Protein AF-A0A318Y2E3-F1 (afdb_monomer_lite)

Foldseek 3Di:
DDDPVLVVLLVVLQVLCCVQPVDHCVVVDPVQQPDFCCDPVNVDDPVSLVSSQVCLCVVLVFHQDPVLVVVVLSGGNVSSSVSSSVRSVVVVVVVD

Organism: NCBI:txid1121337

pLDDT: mean 94.41, std 8.91, range [44.66, 98.44]

Secondary structure (DSSP, 8-state):
---HHHHHHHHHHHHHHHHHHS--HHHH-GGGTTS-TTSTTT---HHHHHHHHHHHHHHHT-PPPHHHHHTTGGGSHHHHHHHHHHHHHHHHHHT-

Radius of gyration: 13.02 Å; chains: 1; bounding box: 29×34×37 Å

Structure (mmCIF, N/CA/C/O backbone):
data_AF-A0A318Y2E3-F1
#
_entry.id   AF-A0A318Y2E3-F1
#
loop_
_atom_site.group_PDB
_atom_site.id
_atom_site.type_symbol
_atom_site.label_atom_id
_atom_site.label_alt_id
_atom_site.label_comp_id
_atom_site.label_asym_id
_atom_site.label_entity_id
_atom_site.label_seq_id
_atom_site.pdbx_PDB_ins_code
_atom_site.Cartn_x
_atom_site.Cartn_y
_atom_site.Cartn_z
_atom_site.occupancy
_atom_site.B_iso_or_equiv
_atom_site.auth_seq_id
_atom_site.auth_comp_id
_atom_site.auth_asym_id
_atom_site.auth_atom_id
_atom_site.pdbx_PDB_model_num
ATOM 1 N N . MET A 1 1 ? -4.204 21.204 1.775 1.00 48.84 1 MET A N 1
ATOM 2 C CA . MET A 1 1 ? -3.196 21.106 2.845 1.00 48.84 1 MET A CA 1
ATOM 3 C C . MET A 1 1 ? -3.326 19.691 3.364 1.00 48.84 1 MET A C 1
ATOM 5 O O . MET A 1 1 ? -4.390 19.376 3.880 1.00 48.84 1 MET A O 1
ATOM 9 N N . GLU A 1 2 ? -2.360 18.824 3.065 1.00 66.50 2 GLU A N 1
ATOM 10 C CA . GLU A 1 2 ? -2.353 17.457 3.605 1.00 66.50 2 GLU A CA 1
ATOM 11 C C . GLU A 1 2 ? -2.310 17.532 5.136 1.00 66.50 2 GLU A C 1
ATOM 13 O O . GLU A 1 2 ? -1.592 18.361 5.701 1.00 66.50 2 GLU A O 1
ATOM 18 N N . ASP A 1 3 ? -3.150 16.740 5.802 1.00 87.88 3 ASP A N 1
ATOM 19 C CA . ASP A 1 3 ? -3.202 16.684 7.262 1.00 87.88 3 ASP A CA 1
ATOM 20 C C . ASP A 1 3 ? -2.110 15.734 7.797 1.00 87.88 3 ASP A C 1
ATOM 22 O O . ASP A 1 3 ? -1.624 14.849 7.090 1.00 87.88 3 ASP A O 1
ATOM 26 N N . LEU A 1 4 ? -1.681 15.905 9.052 1.00 91.94 4 LEU A N 1
ATOM 27 C CA . LEU A 1 4 ? -0.601 15.090 9.637 1.00 91.94 4 LEU A CA 1
ATOM 28 C C . LEU A 1 4 ? -0.893 13.579 9.603 1.00 91.94 4 LEU A C 1
ATOM 30 O O . LEU A 1 4 ? 0.043 12.782 9.607 1.00 91.94 4 LEU A O 1
ATOM 34 N N . LEU A 1 5 ? -2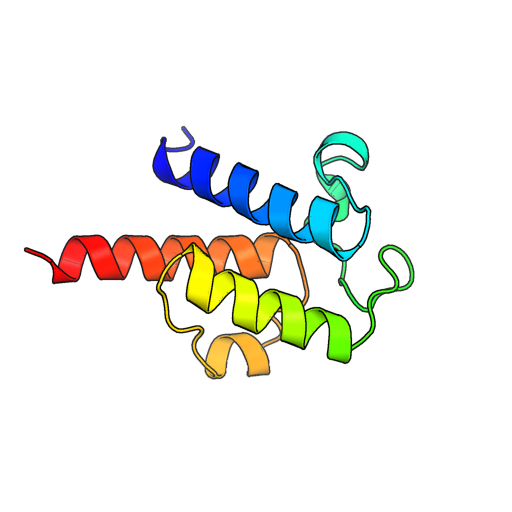.170 13.191 9.585 1.00 93.38 5 LEU A N 1
ATOM 35 C CA . LEU A 1 5 ? -2.591 11.798 9.493 1.00 93.38 5 LEU A CA 1
ATOM 36 C C . LEU A 1 5 ? -2.306 11.240 8.091 1.00 93.38 5 LEU A C 1
ATOM 38 O O . LEU A 1 5 ? -1.701 10.177 7.982 1.00 93.38 5 LEU A O 1
ATOM 42 N N . SER A 1 6 ? -2.666 11.973 7.033 1.00 95.44 6 SER A N 1
ATOM 43 C CA . SER A 1 6 ? -2.374 11.588 5.646 1.00 95.44 6 SER A CA 1
ATOM 44 C C . SER A 1 6 ? -0.878 11.394 5.390 1.00 95.44 6 SER A C 1
ATOM 46 O O . SER A 1 6 ? -0.498 10.391 4.790 1.00 95.44 6 SER A O 1
ATOM 48 N N . ILE A 1 7 ? -0.025 12.276 5.922 1.00 96.19 7 ILE A N 1
ATOM 49 C CA . ILE A 1 7 ? 1.435 12.165 5.770 1.00 96.19 7 ILE A CA 1
ATOM 50 C C . ILE A 1 7 ? 1.946 10.867 6.410 1.00 96.19 7 ILE A C 1
ATOM 52 O O . ILE A 1 7 ? 2.645 10.097 5.757 1.00 96.19 7 ILE A O 1
ATOM 56 N N . ARG A 1 8 ? 1.540 10.573 7.654 1.00 96.44 8 ARG A N 1
ATOM 57 C CA . ARG A 1 8 ? 1.963 9.347 8.357 1.00 96.44 8 ARG A CA 1
ATOM 58 C C . ARG A 1 8 ? 1.487 8.079 7.657 1.00 96.44 8 ARG A C 1
ATOM 60 O O . ARG A 1 8 ? 2.273 7.158 7.478 1.00 96.44 8 ARG A O 1
ATOM 67 N N . ILE A 1 9 ? 0.222 8.041 7.229 1.00 97.69 9 ILE A N 1
ATOM 68 C CA . ILE A 1 9 ? -0.332 6.881 6.515 1.00 97.69 9 ILE A CA 1
ATOM 69 C C . ILE A 1 9 ? 0.448 6.626 5.226 1.00 97.69 9 ILE A C 1
ATOM 71 O O . ILE A 1 9 ? 0.785 5.481 4.936 1.00 97.69 9 ILE A O 1
ATOM 75 N N . LYS A 1 10 ? 0.755 7.682 4.465 1.00 97.62 10 LYS A N 1
ATOM 76 C CA . LYS A 1 10 ? 1.548 7.573 3.240 1.00 97.62 10 LYS A CA 1
ATOM 77 C C . LYS A 1 10 ? 2.942 7.019 3.539 1.00 97.62 10 LYS A C 1
ATOM 79 O O . LYS A 1 10 ? 3.342 6.049 2.906 1.00 97.62 10 LYS A O 1
ATOM 84 N N . GLU A 1 11 ? 3.652 7.576 4.519 1.00 97.06 11 GLU A N 1
ATOM 85 C CA . GLU A 1 11 ? 4.988 7.104 4.912 1.00 97.06 11 GLU A CA 1
ATOM 86 C C . GLU A 1 11 ? 4.989 5.637 5.363 1.00 97.06 11 GLU A C 1
ATOM 88 O O . GLU A 1 11 ? 5.847 4.862 4.941 1.00 97.06 11 GLU A O 1
ATOM 93 N N . ASP A 1 12 ? 4.031 5.236 6.196 1.00 97.88 12 ASP A N 1
ATOM 94 C CA . ASP A 1 12 ? 3.953 3.866 6.704 1.00 97.88 12 ASP A CA 1
ATOM 95 C C . ASP A 1 12 ? 3.538 2.874 5.610 1.00 97.88 12 ASP A C 1
ATOM 97 O O . ASP A 1 12 ? 4.098 1.781 5.527 1.00 97.88 12 ASP A O 1
ATOM 101 N N . LEU A 1 13 ? 2.649 3.272 4.694 1.00 98.31 13 LEU A N 1
ATOM 102 C CA . LEU A 1 13 ? 2.316 2.452 3.533 1.00 98.31 13 LEU A CA 1
ATOM 103 C C . LEU A 1 13 ? 3.534 2.261 2.620 1.00 98.31 13 LEU A C 1
ATOM 105 O O . LEU A 1 13 ? 3.799 1.139 2.192 1.00 98.31 13 LEU A O 1
ATOM 109 N N . ILE A 1 14 ? 4.319 3.314 2.367 1.00 98.19 14 ILE A N 1
ATOM 110 C CA . ILE A 1 14 ? 5.567 3.204 1.593 1.00 98.19 14 ILE A CA 1
ATOM 111 C C . ILE A 1 14 ? 6.530 2.214 2.255 1.00 98.19 14 ILE A C 1
ATOM 113 O O . ILE A 1 14 ? 7.113 1.383 1.559 1.00 98.19 14 ILE A O 1
ATOM 117 N N . LYS A 1 15 ? 6.655 2.228 3.590 1.00 98.12 15 LYS A N 1
ATOM 118 C CA . LYS A 1 15 ? 7.494 1.257 4.313 1.00 98.12 15 LYS A CA 1
ATOM 119 C C . LYS A 1 15 ? 7.033 -0.184 4.102 1.00 98.12 15 LYS A C 1
ATOM 121 O O . LYS A 1 15 ? 7.890 -1.051 3.967 1.00 98.12 15 LYS A O 1
ATOM 126 N N . ILE A 1 16 ? 5.725 -0.458 4.046 1.00 98.25 16 ILE A N 1
ATOM 127 C CA . ILE A 1 16 ? 5.214 -1.809 3.744 1.00 98.25 16 ILE A CA 1
ATOM 128 C C . ILE A 1 16 ? 5.726 -2.265 2.373 1.00 98.25 16 ILE A C 1
ATOM 130 O O . ILE A 1 16 ? 6.281 -3.358 2.257 1.00 98.25 16 ILE A O 1
ATOM 134 N N . PHE A 1 17 ? 5.591 -1.419 1.347 1.00 98.25 17 PHE A N 1
ATOM 135 C CA . PHE A 1 17 ? 6.050 -1.748 -0.005 1.00 98.25 17 PHE A CA 1
ATOM 136 C C . PHE A 1 17 ? 7.570 -1.924 -0.089 1.00 98.25 17 PHE A C 1
ATOM 138 O O . PHE A 1 17 ? 8.034 -2.899 -0.685 1.00 98.25 17 PHE A O 1
ATOM 145 N N . ASN A 1 18 ? 8.332 -1.041 0.556 1.00 97.44 18 ASN A N 1
ATOM 146 C CA . ASN A 1 18 ? 9.789 -1.108 0.580 1.00 97.44 18 ASN A CA 1
ATOM 147 C C . ASN A 1 18 ? 10.258 -2.394 1.291 1.00 97.44 18 ASN A C 1
ATOM 149 O O . ASN A 1 18 ? 10.931 -3.229 0.694 1.00 97.44 18 ASN A O 1
ATOM 153 N N . ASN A 1 19 ? 9.778 -2.647 2.512 1.00 97.00 19 ASN A N 1
ATOM 154 C CA . ASN A 1 19 ? 10.201 -3.798 3.315 1.00 97.00 19 ASN A CA 1
ATOM 155 C C . ASN A 1 19 ? 9.835 -5.157 2.695 1.00 97.00 19 ASN A C 1
ATOM 157 O O . ASN A 1 19 ? 10.554 -6.138 2.891 1.00 97.00 19 ASN A O 1
ATOM 161 N N . ARG A 1 20 ? 8.688 -5.252 2.011 1.00 96.56 20 ARG A N 1
ATOM 162 C CA . ARG A 1 20 ? 8.192 -6.517 1.445 1.00 96.56 20 ARG A CA 1
ATOM 163 C C . ARG A 1 20 ? 8.734 -6.800 0.049 1.00 96.56 20 ARG A C 1
ATOM 165 O O . ARG A 1 20 ? 8.951 -7.967 -0.277 1.00 96.56 20 ARG A O 1
ATOM 172 N N . PHE A 1 21 ? 8.883 -5.763 -0.772 1.00 96.81 21 PHE A N 1
ATOM 173 C CA . PHE A 1 21 ? 9.057 -5.917 -2.218 1.00 96.81 21 PHE A CA 1
ATOM 174 C C . PHE A 1 21 ? 10.212 -5.101 -2.796 1.00 96.81 21 PHE A C 1
ATOM 176 O O . PHE A 1 21 ? 10.402 -5.159 -4.008 1.00 96.81 21 PHE A O 1
ATOM 183 N N . ASP A 1 22 ? 10.967 -4.370 -1.967 1.00 96.88 22 ASP A N 1
ATOM 184 C CA . ASP A 1 22 ? 12.043 -3.473 -2.411 1.00 96.88 22 ASP A CA 1
ATOM 185 C C . ASP A 1 22 ? 11.523 -2.388 -3.379 1.00 96.88 22 ASP A C 1
ATOM 187 O O . ASP A 1 22 ? 12.150 -2.035 -4.375 1.00 96.88 22 ASP A O 1
ATOM 191 N N . ILE A 1 23 ? 10.303 -1.895 -3.113 1.00 97.12 23 ILE A N 1
ATOM 192 C CA . ILE A 1 23 ? 9.642 -0.837 -3.887 1.00 97.12 23 ILE A CA 1
ATOM 193 C C . ILE A 1 23 ? 9.562 0.430 -3.036 1.00 97.12 23 ILE A C 1
ATOM 195 O O . ILE A 1 23 ? 8.767 0.498 -2.097 1.00 97.12 23 ILE A O 1
ATOM 199 N N . ASP A 1 24 ? 10.326 1.458 -3.407 1.00 96.00 24 ASP A N 1
ATOM 200 C CA . ASP A 1 24 ? 10.214 2.793 -2.818 1.00 96.00 24 ASP A CA 1
ATOM 201 C C . ASP A 1 24 ? 9.478 3.761 -3.757 1.00 96.00 24 ASP A C 1
ATOM 203 O O . ASP A 1 24 ? 9.989 4.211 -4.784 1.00 96.00 24 ASP A O 1
ATOM 207 N N . PHE A 1 25 ? 8.249 4.114 -3.386 1.00 95.38 25 PHE A N 1
ATOM 208 C CA . PHE A 1 25 ? 7.425 5.054 -4.146 1.00 95.38 25 PHE A CA 1
ATOM 209 C C . PHE A 1 25 ? 7.959 6.496 -4.125 1.00 95.38 25 PHE A C 1
ATOM 211 O O . PHE A 1 25 ? 7.602 7.275 -5.011 1.00 95.38 25 PHE A O 1
ATOM 218 N N . ASN A 1 26 ? 8.818 6.869 -3.170 1.00 94.50 26 ASN A N 1
ATOM 219 C CA . ASN A 1 26 ? 9.486 8.173 -3.191 1.00 94.50 26 ASN A CA 1
ATOM 220 C C . ASN A 1 26 ? 10.555 8.238 -4.289 1.00 94.50 26 ASN A C 1
ATOM 222 O O . ASN A 1 26 ? 10.758 9.299 -4.874 1.00 94.50 26 ASN A O 1
ATOM 226 N N . GLU A 1 27 ? 11.210 7.113 -4.592 1.00 95.88 27 GLU A N 1
ATOM 227 C CA . GLU A 1 27 ? 12.204 7.027 -5.667 1.00 95.88 27 GLU A CA 1
ATOM 228 C C . GLU A 1 27 ? 11.551 6.885 -7.047 1.00 95.88 27 GLU A C 1
ATOM 230 O O . GLU A 1 27 ? 12.014 7.480 -8.020 1.00 95.88 27 GLU A O 1
ATOM 235 N N . LEU A 1 28 ? 10.455 6.123 -7.136 1.00 94.38 28 LEU A N 1
ATOM 236 C CA . LEU A 1 28 ? 9.713 5.929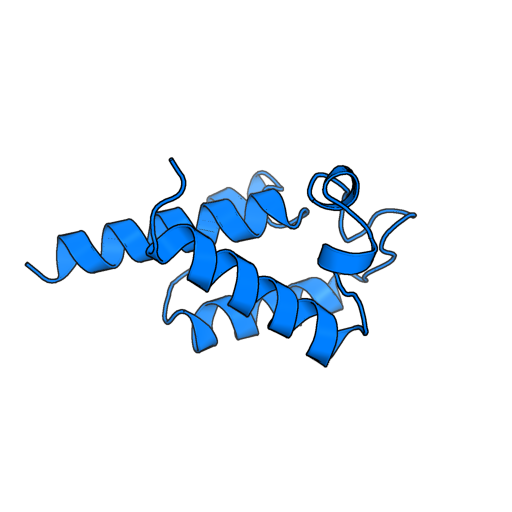 -8.385 1.00 94.38 28 LEU A CA 1
ATOM 237 C C . LEU A 1 28 ? 8.993 7.200 -8.865 1.00 94.38 28 LEU A C 1
ATOM 239 O O . LEU A 1 28 ? 8.870 7.420 -10.072 1.00 94.38 28 LEU A O 1
ATOM 243 N N . GLY A 1 29 ? 8.517 8.023 -7.929 1.00 94.69 29 GLY A N 1
ATOM 244 C CA . GLY A 1 29 ? 7.753 9.236 -8.204 1.00 94.69 29 GLY A CA 1
ATOM 245 C C . GLY A 1 29 ? 6.236 9.023 -8.263 1.00 94.69 29 GLY A C 1
ATOM 246 O O . GLY A 1 29 ? 5.727 7.906 -8.382 1.00 94.69 29 GLY A O 1
ATOM 247 N N . GLU A 1 30 ? 5.498 10.133 -8.185 1.00 93.50 30 GLU A N 1
ATOM 248 C CA . GLU A 1 30 ? 4.034 10.153 -8.018 1.00 93.50 30 GLU A CA 1
ATOM 249 C C . GLU A 1 30 ? 3.265 9.483 -9.170 1.00 93.50 30 GLU A C 1
ATOM 251 O O . GLU A 1 30 ? 2.196 8.915 -8.956 1.00 93.50 30 GLU A O 1
ATOM 256 N N . ASP A 1 31 ? 3.837 9.434 -10.377 1.00 95.69 31 ASP A N 1
ATOM 257 C CA . ASP A 1 31 ? 3.236 8.754 -11.532 1.00 95.69 31 ASP A CA 1
ATOM 258 C C . ASP A 1 31 ? 2.974 7.258 -11.290 1.00 95.69 31 ASP A C 1
ATOM 260 O O . ASP A 1 31 ? 2.127 6.660 -11.963 1.00 95.69 31 ASP A O 1
ATOM 264 N N . TYR A 1 32 ? 3.690 6.637 -10.345 1.00 97.56 32 TYR A N 1
ATOM 265 C CA . TYR A 1 32 ? 3.516 5.229 -9.991 1.00 97.56 32 TYR A CA 1
ATOM 266 C C . TYR A 1 32 ? 2.353 4.976 -9.036 1.00 97.56 32 TYR A C 1
ATOM 268 O O . TYR A 1 32 ? 1.897 3.838 -8.925 1.00 97.56 32 TYR A O 1
ATOM 276 N N . TYR A 1 33 ? 1.826 6.011 -8.386 1.00 97.44 33 TYR A N 1
ATOM 277 C CA . TYR A 1 33 ? 0.853 5.841 -7.310 1.00 97.44 33 TYR A CA 1
ATOM 278 C C . TYR A 1 33 ? -0.496 5.325 -7.829 1.00 97.44 33 TYR A C 1
ATOM 280 O O . TYR A 1 33 ? -1.156 4.493 -7.199 1.00 97.44 33 TYR A O 1
ATOM 288 N N . SER A 1 34 ? -0.847 5.747 -9.043 1.00 97.44 34 SER A N 1
ATOM 289 C CA . SER A 1 34 ? -2.048 5.324 -9.764 1.00 97.44 34 SER A CA 1
ATOM 290 C C . SER A 1 34 ? -1.834 4.087 -10.646 1.00 97.44 34 SER A C 1
ATOM 292 O O . SER A 1 34 ? -2.779 3.607 -11.280 1.00 97.44 34 SER A O 1
ATOM 294 N N . LYS A 1 35 ? -0.608 3.545 -10.723 1.00 98.00 35 LYS A N 1
ATOM 295 C CA . LYS A 1 35 ? -0.325 2.350 -11.531 1.00 98.00 35 LYS A CA 1
ATOM 296 C C . LYS A 1 35 ? -0.897 1.112 -10.865 1.00 98.00 35 LYS A C 1
ATOM 298 O O . LYS A 1 35 ? -0.900 0.970 -9.645 1.00 98.00 35 LYS A O 1
ATOM 303 N N . ASN A 1 36 ? -1.348 0.187 -11.707 1.00 97.94 36 ASN A N 1
ATOM 304 C CA . ASN A 1 36 ? -1.818 -1.101 -11.236 1.00 97.94 36 ASN A CA 1
ATOM 305 C C . ASN A 1 36 ? -0.635 -1.891 -10.653 1.00 97.94 36 ASN A C 1
ATOM 307 O O . ASN A 1 36 ? 0.352 -2.129 -11.351 1.00 97.94 36 ASN A O 1
ATOM 311 N N . LEU A 1 37 ? -0.753 -2.315 -9.396 1.00 98.19 37 LEU A N 1
ATOM 312 C CA . LEU A 1 37 ? 0.236 -3.118 -8.676 1.00 98.19 37 LEU A CA 1
ATOM 313 C C . LEU A 1 37 ? 0.524 -4.446 -9.393 1.00 98.19 37 LEU A C 1
ATOM 315 O O . LEU A 1 37 ? 1.670 -4.881 -9.457 1.00 98.19 37 LEU A O 1
ATOM 319 N N . LEU A 1 38 ? -0.507 -5.050 -9.994 1.00 97.38 38 LEU A N 1
ATOM 320 C CA . LEU A 1 38 ? -0.415 -6.265 -10.815 1.00 97.38 38 LEU A CA 1
ATOM 321 C C . LEU A 1 38 ? -0.012 -5.973 -12.271 1.00 97.38 38 LEU A C 1
ATOM 323 O O . LEU A 1 38 ? 0.062 -6.879 -13.104 1.00 97.38 38 LEU A O 1
ATOM 327 N N . GLY A 1 39 ? 0.180 -4.696 -12.604 1.00 96.75 39 GLY A N 1
ATOM 328 C CA . GLY A 1 39 ? 0.557 -4.222 -13.926 1.00 96.75 39 GLY A CA 1
ATOM 329 C C . GLY A 1 39 ? 2.014 -4.523 -14.268 1.00 96.75 39 GLY A C 1
ATOM 330 O O . GLY A 1 39 ? 2.818 -4.944 -13.440 1.00 96.75 39 GLY A O 1
ATOM 331 N N . LYS A 1 40 ? 2.378 -4.270 -15.524 1.00 96.19 40 LYS A N 1
ATOM 332 C CA . LYS A 1 40 ? 3.729 -4.523 -16.054 1.00 96.19 40 LYS A CA 1
ATOM 333 C C . LYS A 1 40 ? 4.810 -3.640 -15.419 1.00 96.19 40 LYS A C 1
ATOM 335 O O . LYS A 1 40 ? 5.988 -3.960 -15.549 1.00 96.19 40 LYS A O 1
ATOM 340 N N . GLU A 1 41 ? 4.415 -2.524 -14.815 1.00 96.25 41 GLU A N 1
ATOM 341 C CA . GLU A 1 41 ? 5.296 -1.551 -14.181 1.00 96.25 41 GLU A CA 1
ATOM 342 C C . GLU A 1 41 ? 5.771 -2.047 -12.811 1.00 96.25 41 GLU A C 1
ATOM 344 O O . GLU A 1 41 ? 6.974 -2.084 -12.572 1.00 96.25 41 GLU A O 1
ATOM 349 N N . LEU A 1 42 ? 4.840 -2.479 -11.952 1.00 96.81 42 LEU A N 1
ATOM 350 C CA . LEU A 1 42 ? 5.121 -2.884 -10.568 1.00 96.81 42 LEU A CA 1
ATOM 351 C C . LEU A 1 42 ? 5.250 -4.405 -10.393 1.00 96.81 42 LEU A C 1
ATOM 353 O O . LEU A 1 42 ? 5.929 -4.858 -9.479 1.00 96.81 42 LEU A O 1
ATOM 357 N N . LYS A 1 43 ? 4.661 -5.193 -11.304 1.00 96.56 43 LYS A N 1
ATOM 358 C CA . LYS A 1 43 ? 4.832 -6.652 -11.440 1.00 96.56 43 LYS A CA 1
ATOM 359 C C . LYS A 1 43 ? 4.592 -7.458 -10.159 1.00 96.56 43 LYS A C 1
ATOM 361 O O . LYS A 1 43 ? 5.132 -8.558 -10.030 1.00 96.56 43 LYS A O 1
ATOM 366 N N . LEU A 1 44 ? 3.772 -6.952 -9.242 1.00 98.00 44 LEU A N 1
ATOM 367 C CA . LEU A 1 44 ? 3.353 -7.726 -8.083 1.00 98.00 44 LEU A CA 1
ATOM 368 C C . LEU A 1 44 ? 2.393 -8.832 -8.522 1.00 98.00 44 LEU A C 1
ATOM 370 O O . LEU A 1 44 ? 1.621 -8.695 -9.473 1.00 98.00 44 LEU A O 1
ATOM 374 N N . TYR A 1 45 ? 2.429 -9.952 -7.817 1.00 97.19 45 TYR A N 1
ATOM 375 C CA . TYR A 1 45 ? 1.487 -11.043 -8.004 1.00 97.19 45 TYR A CA 1
ATOM 376 C C . TYR A 1 45 ? 0.271 -10.857 -7.096 1.00 97.19 45 TYR A C 1
ATOM 378 O O . TYR A 1 45 ? 0.330 -10.207 -6.056 1.00 97.19 45 TYR A O 1
ATOM 386 N N . ALA A 1 46 ? -0.843 -11.517 -7.420 1.00 95.88 46 ALA A N 1
ATOM 387 C CA . ALA A 1 46 ? -2.046 -11.471 -6.581 1.00 95.88 46 ALA A CA 1
ATOM 388 C C . ALA A 1 46 ? -1.787 -11.899 -5.119 1.00 95.88 46 ALA A C 1
ATOM 390 O O . ALA A 1 46 ? -2.420 -11.389 -4.201 1.00 95.88 46 ALA A O 1
ATOM 391 N N . ARG A 1 47 ? -0.825 -12.806 -4.886 1.00 97.44 47 ARG A N 1
ATOM 392 C CA . ARG A 1 47 ? -0.392 -13.200 -3.535 1.00 97.44 47 ARG A CA 1
ATOM 393 C C . ARG A 1 47 ? 0.295 -12.057 -2.781 1.00 97.44 47 ARG A C 1
ATOM 395 O O . ARG A 1 47 ? 0.145 -11.977 -1.569 1.00 97.44 47 ARG A O 1
ATOM 402 N N . ASP A 1 48 ? 1.005 -11.176 -3.474 1.00 97.81 48 ASP A N 1
ATOM 403 C CA . ASP A 1 48 ? 1.688 -10.036 -2.857 1.00 97.81 48 ASP A CA 1
ATOM 404 C C . ASP A 1 48 ? 0.669 -9.023 -2.325 1.00 97.81 48 ASP A C 1
ATOM 406 O O . ASP A 1 48 ? 0.802 -8.537 -1.204 1.00 97.81 48 ASP A O 1
ATOM 410 N N . LEU A 1 49 ? -0.435 -8.823 -3.054 1.00 96.69 49 LEU A N 1
ATOM 411 C CA . LEU A 1 49 ? -1.578 -8.040 -2.574 1.00 96.69 49 LEU A CA 1
ATOM 412 C C . LEU A 1 49 ? -2.205 -8.635 -1.306 1.00 96.69 49 LEU A C 1
ATOM 414 O O . LEU A 1 49 ? -2.679 -7.873 -0.470 1.00 96.69 49 LEU A O 1
ATOM 418 N N . LEU A 1 50 ? -2.183 -9.961 -1.113 1.00 97.56 50 LEU A N 1
ATOM 419 C CA . LEU A 1 50 ? -2.647 -10.563 0.144 1.00 97.56 50 LEU A CA 1
ATOM 420 C C . LEU A 1 50 ? -1.737 -10.196 1.321 1.00 97.56 50 LEU A C 1
ATOM 422 O O . LEU A 1 50 ? -2.244 -9.942 2.409 1.00 97.56 50 LEU A O 1
ATOM 426 N N . TYR A 1 51 ? -0.418 -10.135 1.122 1.00 98.00 51 TYR A N 1
ATOM 427 C CA . TYR A 1 51 ? 0.486 -9.661 2.174 1.00 98.00 51 TYR A CA 1
ATOM 428 C C . TYR A 1 51 ? 0.220 -8.194 2.508 1.00 98.00 51 TYR A C 1
ATOM 430 O O . TYR A 1 51 ? 0.040 -7.880 3.680 1.00 98.00 51 TYR A O 1
ATOM 438 N N . ILE A 1 52 ? 0.077 -7.335 1.492 1.00 98.12 52 ILE A N 1
ATOM 439 C CA . ILE A 1 52 ? -0.267 -5.918 1.691 1.00 98.12 52 ILE A CA 1
ATOM 440 C C . ILE A 1 52 ? -1.604 -5.780 2.430 1.00 98.12 52 ILE A C 1
ATOM 442 O O . ILE A 1 52 ? -1.733 -4.950 3.323 1.00 98.12 52 ILE A O 1
ATOM 446 N N . TYR A 1 53 ? -2.594 -6.610 2.096 1.00 98.25 53 TYR A N 1
ATOM 447 C CA . TYR A 1 53 ? -3.894 -6.635 2.764 1.00 98.25 53 TYR A CA 1
ATOM 448 C C . TYR A 1 53 ? -3.766 -6.928 4.263 1.00 98.25 53 TYR A C 1
ATOM 450 O O . TYR A 1 53 ? -4.322 -6.197 5.082 1.00 98.25 53 TYR A O 1
ATOM 458 N N . PHE A 1 54 ? -3.019 -7.970 4.639 1.00 98.00 54 PHE A N 1
ATOM 459 C CA . PHE A 1 54 ? -2.826 -8.307 6.050 1.00 98.00 54 PHE A CA 1
ATOM 460 C C . PHE A 1 54 ? -1.967 -7.278 6.788 1.00 98.00 54 PHE A C 1
ATOM 462 O O . PHE A 1 54 ? -2.313 -6.925 7.913 1.00 98.00 54 PHE A O 1
ATOM 469 N N . ASP A 1 55 ? -0.907 -6.763 6.167 1.00 98.06 55 ASP A N 1
ATOM 470 C CA . ASP A 1 55 ? -0.061 -5.726 6.768 1.00 98.06 55 ASP A CA 1
ATOM 471 C C . ASP A 1 55 ? -0.853 -4.447 7.014 1.00 98.06 55 ASP A C 1
ATOM 473 O O . ASP A 1 55 ? -0.857 -3.935 8.126 1.00 98.06 55 ASP A O 1
ATOM 477 N N . ALA A 1 56 ? -1.629 -3.986 6.031 1.00 97.50 56 ALA A N 1
ATOM 478 C CA . ALA A 1 56 ? -2.455 -2.798 6.190 1.00 97.50 56 ALA A CA 1
ATOM 479 C C . ALA A 1 56 ? -3.508 -2.963 7.304 1.00 97.50 56 ALA A C 1
ATOM 481 O O . ALA A 1 56 ? -3.723 -2.048 8.097 1.00 97.50 56 ALA A O 1
ATOM 482 N N . MET A 1 57 ? -4.158 -4.127 7.415 1.00 97.25 57 MET A N 1
ATOM 483 C CA . MET A 1 57 ? -5.094 -4.362 8.521 1.00 97.25 57 MET A CA 1
ATOM 484 C C . MET A 1 57 ? -4.398 -4.358 9.885 1.00 97.25 57 MET A C 1
ATOM 486 O O . MET A 1 57 ? -4.952 -3.813 10.837 1.00 97.25 57 MET A O 1
ATOM 490 N N . ASN A 1 58 ? -3.205 -4.950 9.987 1.00 97.06 58 ASN A N 1
ATOM 491 C CA . ASN A 1 58 ? -2.478 -5.075 11.249 1.00 97.06 58 ASN A CA 1
ATOM 492 C C . ASN A 1 58 ? -1.837 -3.750 11.680 1.00 97.06 58 ASN A C 1
ATOM 494 O O . ASN A 1 58 ? -2.061 -3.304 12.805 1.00 97.06 58 ASN A O 1
ATOM 498 N N . ASP A 1 59 ? -1.092 -3.105 10.783 1.00 97.00 59 ASP A N 1
ATOM 499 C CA . ASP A 1 59 ? -0.281 -1.922 11.082 1.00 97.00 59 ASP A CA 1
ATOM 500 C C . ASP A 1 59 ? -1.158 -0.694 11.355 1.00 97.00 59 ASP A C 1
ATOM 502 O O . ASP A 1 59 ? -0.878 0.088 12.264 1.00 97.00 59 ASP A O 1
ATOM 506 N N . PHE A 1 60 ? -2.279 -0.559 10.635 1.00 96.31 60 PHE A N 1
ATOM 507 C CA . PHE A 1 60 ? -3.240 0.528 10.851 1.00 96.31 60 PHE A CA 1
ATOM 508 C C . PHE A 1 60 ? -4.391 0.134 11.792 1.00 96.31 60 PHE A C 1
ATOM 510 O O . PHE A 1 60 ? -5.155 0.993 12.244 1.00 96.31 60 PHE A O 1
ATOM 517 N N . ASN A 1 61 ? -4.508 -1.150 12.153 1.00 96.62 61 ASN A N 1
ATOM 518 C CA . ASN A 1 61 ? -5.584 -1.687 12.989 1.00 96.62 61 ASN A CA 1
ATOM 519 C C . ASN A 1 61 ? -6.973 -1.279 12.445 1.00 96.62 61 ASN A C 1
ATOM 521 O O . ASN A 1 61 ? -7.765 -0.613 13.125 1.00 96.62 61 ASN A O 1
ATOM 525 N N . ILE A 1 62 ? -7.218 -1.631 11.181 1.00 95.94 62 ILE A N 1
ATOM 526 C CA . ILE A 1 62 ? -8.441 -1.341 10.417 1.00 95.94 62 ILE A CA 1
ATOM 527 C C . ILE A 1 62 ? -9.001 -2.614 9.774 1.00 95.94 62 ILE A C 1
ATOM 529 O O . ILE A 1 62 ? -8.303 -3.614 9.622 1.00 95.94 62 ILE A O 1
ATOM 533 N N . SER A 1 63 ? -10.249 -2.546 9.315 1.00 95.88 63 SER A N 1
ATOM 534 C CA . SER A 1 63 ? -10.816 -3.508 8.366 1.00 95.88 63 SER A CA 1
ATOM 535 C C . SER A 1 63 ? -10.805 -2.930 6.955 1.00 95.88 63 SER A C 1
ATOM 537 O O . SER A 1 63 ? -11.159 -1.769 6.768 1.00 95.88 63 SER A O 1
ATOM 539 N N . ILE A 1 64 ? -10.474 -3.734 5.948 1.00 96.62 64 ILE A N 1
ATOM 540 C CA . ILE A 1 64 ? -10.612 -3.333 4.543 1.00 96.62 64 ILE A CA 1
ATOM 541 C C . ILE A 1 64 ? -11.982 -3.811 4.030 1.00 96.62 64 ILE A C 1
ATOM 543 O O . ILE A 1 64 ? -12.233 -5.018 4.045 1.00 96.62 64 ILE A O 1
ATOM 547 N N . PRO A 1 65 ? -12.877 -2.911 3.576 1.00 96.69 65 PRO A N 1
ATOM 548 C CA . PRO A 1 65 ? -14.189 -3.313 3.073 1.00 96.69 65 PRO A CA 1
ATOM 549 C C . PRO A 1 65 ? -14.084 -4.166 1.805 1.00 96.69 65 PRO A C 1
ATOM 551 O O . PRO A 1 65 ? -13.336 -3.845 0.875 1.00 96.69 65 PRO A O 1
ATOM 554 N N . GLN A 1 66 ? -14.873 -5.241 1.738 1.00 96.31 66 GLN A N 1
ATOM 555 C CA . GLN A 1 66 ? -14.879 -6.154 0.591 1.00 96.31 66 GLN A CA 1
ATOM 556 C C . GLN A 1 66 ? -15.288 -5.431 -0.701 1.00 96.31 66 GLN A C 1
ATOM 558 O O . GLN A 1 66 ? -14.784 -5.743 -1.780 1.00 96.31 66 GLN A O 1
ATOM 563 N N . GLU A 1 67 ? -16.172 -4.441 -0.603 1.00 96.81 67 GLU A N 1
ATOM 564 C CA . GLU A 1 67 ? -16.664 -3.665 -1.736 1.00 96.81 67 GLU A CA 1
ATOM 565 C C . GLU A 1 67 ? -15.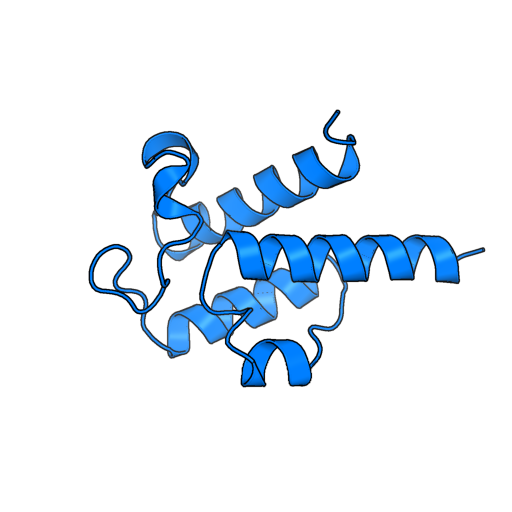535 -2.904 -2.434 1.00 96.81 67 GLU A C 1
ATOM 567 O O . GLU A 1 67 ? -15.519 -2.834 -3.663 1.00 96.81 67 GLU A O 1
ATOM 572 N N . ASP A 1 68 ? -14.559 -2.373 -1.690 1.00 96.81 68 ASP A N 1
ATOM 573 C CA . ASP A 1 68 ? -13.429 -1.666 -2.296 1.00 96.81 68 ASP A CA 1
ATOM 574 C C . ASP A 1 68 ? -12.468 -2.623 -3.016 1.00 96.81 68 ASP A C 1
ATOM 576 O O . ASP A 1 68 ? -11.877 -2.252 -4.032 1.00 96.81 68 ASP A O 1
ATOM 580 N N . ILE A 1 69 ? -12.364 -3.872 -2.552 1.00 95.31 69 ILE A N 1
ATOM 581 C CA . ILE A 1 69 ? -11.611 -4.926 -3.246 1.00 95.31 69 ILE A CA 1
ATOM 582 C C . ILE A 1 69 ? -12.315 -5.292 -4.556 1.00 95.31 69 ILE A C 1
ATOM 584 O O . ILE A 1 69 ? -11.686 -5.293 -5.613 1.00 95.31 69 ILE A O 1
ATOM 588 N N . VAL A 1 70 ? -13.628 -5.548 -4.510 1.00 95.75 70 VAL A N 1
ATOM 589 C CA . VAL A 1 70 ? -14.433 -5.914 -5.693 1.00 95.75 70 VAL A CA 1
ATOM 590 C C . VAL A 1 70 ? -14.435 -4.798 -6.740 1.00 95.75 70 VAL A C 1
ATOM 592 O O . VAL A 1 70 ? -14.388 -5.074 -7.936 1.00 95.75 70 VAL A O 1
ATOM 595 N N . GLN A 1 71 ? -14.440 -3.537 -6.308 1.00 95.56 71 GLN A N 1
ATOM 596 C CA . GLN A 1 71 ? -14.350 -2.372 -7.194 1.00 95.56 71 GLN A CA 1
ATOM 597 C C . GLN A 1 71 ? -12.934 -2.123 -7.740 1.00 95.56 71 GLN A C 1
ATOM 599 O O . GLN A 1 71 ? -12.736 -1.182 -8.505 1.00 95.56 71 GLN A O 1
ATOM 604 N N . GLY A 1 72 ? -11.942 -2.932 -7.354 1.00 94.12 72 GLY A N 1
ATOM 605 C CA . GLY A 1 72 ? -10.564 -2.811 -7.823 1.00 94.12 72 GLY A CA 1
ATOM 606 C C . GLY A 1 72 ? -9.782 -1.653 -7.199 1.00 94.12 72 GLY A C 1
ATOM 607 O O . GLY A 1 72 ? -8.679 -1.363 -7.655 1.00 94.12 72 GLY A O 1
ATOM 608 N N . LYS A 1 73 ? -10.291 -1.000 -6.147 1.00 96.50 73 LYS A N 1
ATOM 609 C CA . LYS A 1 73 ? -9.571 0.093 -5.467 1.00 96.50 73 LYS A CA 1
ATOM 610 C C . LYS A 1 73 ? -8.319 -0.406 -4.752 1.00 96.50 73 LYS A C 1
ATOM 612 O O . LYS A 1 73 ? -7.346 0.321 -4.653 1.00 96.50 73 LYS A O 1
ATOM 617 N N . PHE A 1 74 ? -8.288 -1.671 -4.341 1.00 97.75 74 PHE A N 1
ATOM 618 C CA . PHE A 1 74 ? -7.101 -2.292 -3.741 1.00 97.75 74 PHE A CA 1
ATOM 619 C C . PHE A 1 74 ? -6.022 -2.701 -4.775 1.00 97.75 74 PHE A C 1
ATOM 621 O O . PHE A 1 74 ? -5.238 -3.613 -4.535 1.00 97.75 74 PHE A O 1
ATOM 628 N N . SER A 1 75 ? -6.002 -2.092 -5.967 1.00 97.50 75 SER A N 1
ATOM 629 C CA . SER A 1 75 ? -5.063 -2.448 -7.046 1.00 97.50 75 SER A CA 1
ATOM 630 C C . SER A 1 75 ? -4.017 -1.379 -7.356 1.00 97.50 75 SER A C 1
ATOM 632 O O . SER A 1 75 ? -3.191 -1.604 -8.235 1.00 97.50 75 SER A O 1
A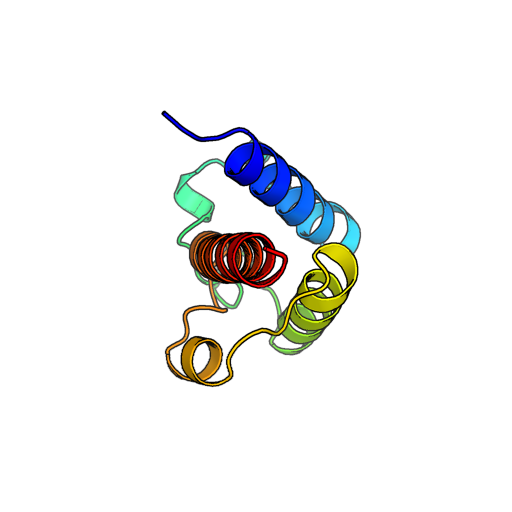TOM 634 N N . THR A 1 76 ? -4.023 -0.248 -6.650 1.00 98.38 76 THR A N 1
ATOM 635 C CA . THR A 1 76 ? -3.050 0.846 -6.800 1.00 98.38 76 THR A CA 1
ATOM 636 C C . THR A 1 76 ? -2.602 1.334 -5.425 1.00 98.38 76 THR A C 1
ATOM 638 O O . THR A 1 76 ? -3.296 1.104 -4.433 1.00 98.38 76 THR A O 1
ATOM 641 N N . PHE A 1 77 ? -1.459 2.018 -5.350 1.00 98.38 77 PHE A N 1
ATOM 642 C CA . PHE A 1 77 ? -1.007 2.627 -4.097 1.00 98.38 77 PHE A CA 1
ATOM 643 C C . PHE A 1 77 ? -2.025 3.660 -3.592 1.00 98.38 77 PHE A C 1
ATOM 645 O O . PHE A 1 77 ? -2.459 3.567 -2.446 1.00 98.38 77 PHE A O 1
ATOM 652 N N . ASP A 1 78 ? -2.483 4.567 -4.465 1.00 98.06 78 ASP A N 1
ATOM 653 C CA . ASP A 1 78 ? -3.480 5.591 -4.113 1.00 98.06 78 ASP A CA 1
ATOM 654 C C . ASP A 1 78 ? -4.776 4.978 -3.589 1.00 98.06 78 ASP A C 1
ATOM 656 O O . ASP A 1 78 ? -5.350 5.439 -2.606 1.00 98.06 78 ASP A O 1
ATOM 660 N N . GLY A 1 79 ? -5.246 3.905 -4.222 1.00 98.31 79 GLY A N 1
ATOM 661 C CA . GLY A 1 79 ? -6.486 3.269 -3.811 1.00 98.31 79 GLY A CA 1
ATOM 662 C C . GLY A 1 79 ? -6.371 2.607 -2.436 1.00 98.31 79 GLY A C 1
ATOM 663 O O . GLY A 1 79 ? -7.299 2.706 -1.633 1.00 98.31 79 GLY A O 1
ATOM 664 N N . ILE A 1 80 ? -5.223 1.999 -2.122 1.00 98.44 80 ILE A N 1
ATOM 665 C CA . ILE A 1 80 ? -4.947 1.442 -0.790 1.00 98.44 80 ILE A CA 1
ATOM 666 C C . ILE A 1 80 ? -4.825 2.564 0.247 1.00 98.44 80 ILE A C 1
ATOM 668 O O . ILE A 1 80 ? -5.437 2.478 1.313 1.00 98.44 80 ILE A O 1
ATOM 672 N N . PHE A 1 81 ? -4.099 3.633 -0.082 1.00 98.38 81 PHE A N 1
ATOM 673 C CA . PHE A 1 81 ? -3.962 4.820 0.756 1.00 98.38 81 PHE A CA 1
ATOM 674 C C . PHE A 1 81 ? -5.328 5.419 1.127 1.00 98.38 81 PHE A C 1
ATOM 676 O O . PHE A 1 81 ? -5.615 5.610 2.310 1.00 98.38 81 PHE A O 1
ATOM 683 N N . GLU A 1 82 ? -6.208 5.633 0.147 1.00 98.00 82 GLU A N 1
ATOM 684 C CA . GLU A 1 82 ? -7.550 6.186 0.368 1.00 98.00 82 GLU A CA 1
ATOM 685 C C . GLU A 1 82 ? -8.431 5.269 1.228 1.00 98.00 82 GLU A C 1
ATOM 687 O O . GLU A 1 82 ? -9.181 5.739 2.092 1.00 98.00 82 GLU A O 1
ATOM 692 N N . ILE A 1 83 ? -8.328 3.946 1.046 1.00 98.25 83 ILE A N 1
ATOM 693 C CA . ILE A 1 83 ? -9.023 2.975 1.901 1.00 98.25 83 ILE A CA 1
ATOM 694 C C . ILE A 1 83 ? -8.564 3.138 3.353 1.00 98.25 83 ILE A C 1
ATOM 696 O O . ILE A 1 83 ? -9.416 3.279 4.236 1.00 98.25 83 ILE A O 1
ATOM 700 N N . ILE A 1 84 ? -7.249 3.153 3.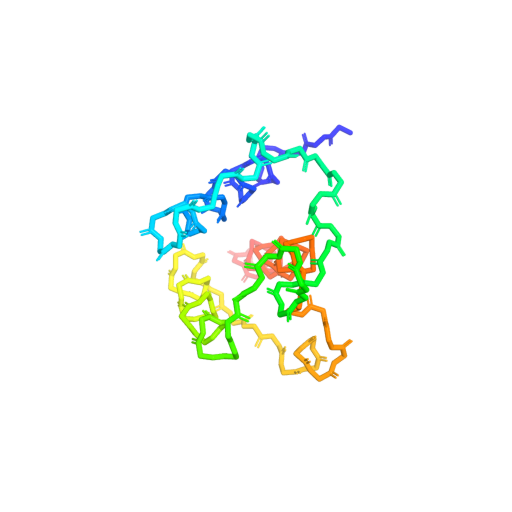598 1.00 98.19 84 ILE A N 1
ATOM 701 C CA . ILE A 1 84 ? -6.675 3.276 4.944 1.00 98.19 84 ILE A CA 1
ATOM 702 C C . ILE A 1 84 ? -7.073 4.611 5.573 1.00 98.19 84 ILE A C 1
ATOM 704 O O . ILE A 1 84 ? -7.600 4.629 6.684 1.00 98.19 84 ILE A O 1
ATOM 708 N N . LEU A 1 85 ? -6.901 5.722 4.852 1.00 97.44 85 LEU A N 1
ATOM 709 C CA . LEU A 1 85 ? -7.235 7.063 5.330 1.00 97.44 85 LEU A CA 1
ATOM 710 C C . LEU A 1 85 ? -8.700 7.164 5.756 1.00 97.44 85 LEU A C 1
ATOM 712 O O . LEU A 1 85 ? -9.008 7.661 6.842 1.00 97.44 85 LEU A O 1
ATOM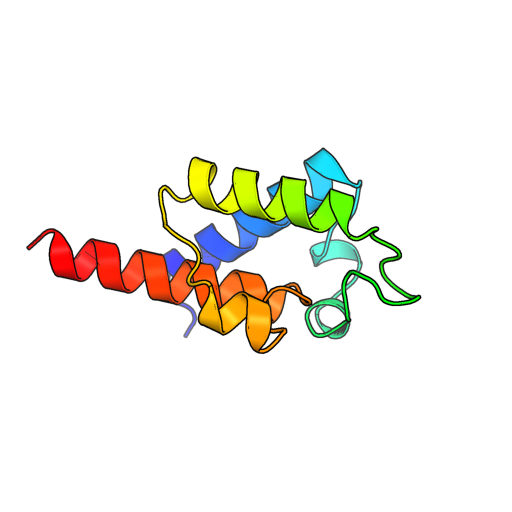 716 N N . ARG A 1 86 ? -9.617 6.655 4.930 1.00 96.62 86 ARG A N 1
ATOM 717 C CA . ARG A 1 86 ? -11.050 6.662 5.234 1.00 96.62 86 ARG A CA 1
ATOM 718 C C . ARG A 1 86 ? -11.380 5.796 6.453 1.00 96.62 86 ARG A C 1
ATOM 720 O O . ARG A 1 86 ? -12.184 6.221 7.278 1.00 96.62 86 ARG A O 1
ATOM 727 N N . GLN A 1 87 ? -10.778 4.612 6.583 1.00 96.94 87 GLN A N 1
ATOM 728 C CA . GLN A 1 87 ? -11.000 3.729 7.737 1.00 96.94 87 GLN A CA 1
ATOM 729 C C . GLN A 1 87 ? -10.431 4.322 9.035 1.00 96.94 87 GLN A C 1
ATOM 731 O O . GLN A 1 87 ? -11.097 4.288 10.067 1.00 96.94 87 GLN A O 1
ATOM 736 N N . MET A 1 88 ? -9.252 4.943 8.978 1.00 95.62 88 MET A N 1
ATOM 737 C CA . MET A 1 88 ? -8.643 5.631 10.120 1.00 95.62 88 MET A CA 1
ATOM 738 C C . MET A 1 88 ? -9.497 6.813 10.595 1.00 95.62 88 MET A C 1
ATOM 740 O O . MET A 1 88 ? -9.770 6.931 11.787 1.00 95.62 88 MET A O 1
ATOM 744 N N . LYS A 1 89 ? -10.016 7.633 9.671 1.00 94.12 89 LYS A N 1
ATOM 745 C CA . LYS A 1 89 ? -10.924 8.746 10.007 1.00 94.12 89 LYS A CA 1
ATOM 746 C C . LYS A 1 89 ? -12.233 8.264 10.646 1.00 94.12 89 LYS A C 1
ATOM 748 O O . LYS A 1 89 ? -12.699 8.851 11.619 1.00 94.12 89 LYS A O 1
ATOM 753 N N . GLN A 1 90 ? -12.816 7.174 10.141 1.00 92.44 90 GLN A N 1
ATOM 754 C CA . GLN A 1 90 ? -14.012 6.566 10.744 1.00 92.44 90 GLN A CA 1
ATOM 755 C C . GLN A 1 90 ? -13.737 6.050 12.160 1.00 92.44 90 GLN A C 1
ATOM 757 O O . GLN A 1 90 ? -14.555 6.251 13.057 1.00 92.44 90 GLN A O 1
ATOM 762 N N . LYS A 1 91 ? -12.570 5.435 12.368 1.00 89.38 91 LYS A N 1
ATOM 763 C CA . LYS A 1 91 ? -12.137 4.932 13.670 1.00 89.38 91 LYS A CA 1
ATOM 764 C C . LYS A 1 91 ? -12.008 6.051 14.704 1.00 89.38 91 LYS A C 1
ATOM 766 O O . LYS A 1 91 ? -12.550 5.906 15.797 1.00 89.38 91 LYS A O 1
ATOM 771 N N . GLU A 1 92 ? -11.369 7.168 14.353 1.00 85.31 92 GLU A N 1
ATOM 772 C CA . GLU A 1 92 ? -11.259 8.347 15.229 1.00 85.31 92 GLU A CA 1
ATOM 773 C C . GLU A 1 92 ? -12.634 8.912 15.611 1.00 85.31 92 GLU A C 1
ATOM 775 O O . GLU A 1 92 ? -12.872 9.215 16.776 1.00 85.31 92 GLU A O 1
ATOM 780 N N . MET A 1 93 ? -13.572 8.978 14.661 1.00 80.25 93 MET A N 1
ATOM 781 C CA . MET A 1 93 ? -14.940 9.444 14.921 1.00 80.25 93 MET A CA 1
ATOM 782 C C . MET A 1 93 ? -15.760 8.490 15.802 1.00 80.25 93 MET A C 1
ATOM 784 O O . MET A 1 93 ? -16.631 8.943 16.537 1.00 80.25 93 MET A O 1
ATOM 788 N N . SER A 1 94 ? -15.512 7.180 15.718 1.00 75.50 94 SER A N 1
ATOM 789 C CA . SER A 1 94 ? -16.211 6.161 16.518 1.00 75.50 94 SER A CA 1
ATOM 790 C C . SER A 1 94 ? -15.663 5.988 17.939 1.00 75.50 94 SER A C 1
ATOM 792 O O . SER A 1 94 ? -16.266 5.281 18.742 1.00 75.50 94 SER A O 1
ATOM 794 N N . ALA A 1 95 ? -14.516 6.603 18.241 1.00 64.12 95 ALA A N 1
ATOM 795 C CA . ALA A 1 95 ? -13.884 6.572 19.558 1.00 64.12 95 ALA A CA 1
ATOM 796 C C . ALA A 1 95 ? -14.343 7.715 20.491 1.00 64.12 95 ALA A C 1
ATOM 798 O O . ALA A 1 95 ? -13.872 7.782 21.628 1.00 64.12 95 ALA A O 1
ATOM 799 N N . CYS A 1 96 ? -15.231 8.601 20.018 1.00 44.66 96 CYS A N 1
ATOM 800 C CA . CYS A 1 96 ? -15.873 9.662 20.801 1.00 44.66 96 CYS A CA 1
ATOM 801 C C . CYS A 1 96 ? -17.226 9.238 21.381 1.00 44.66 96 CYS A C 1
ATOM 803 O O . CYS A 1 96 ? -17.982 8.525 20.684 1.00 44.66 96 CYS A O 1
#

Sequence (96 aa):
MEDLLSIRIKEDLIKIFNNRFDIDFNELGEDYYSKNLLGKELKLYARDLLYIYFDAMNDFNISIPQEDIVQGKFSTFDGIFEIILRQMKQKEMSAC

InterPro domains:
  IPR023972 Conserved hypothetical protein CHP04069, acyl carrier-related [TIGR04069] (9-84)